Protein AF-A0A1V6DVR5-F1 (afdb_monomer_lite)

Sequence (76 aa):
MKLTINLGEKTQEIVSGIALQYNIEDLIGKQIVVLTNLESKILKGVESNDMLLAAINEKDNKIALLIPDKKWSRVI

Structure (mmCIF, N/CA/C/O backbone):
data_AF-A0A1V6DVR5-F1
#
_entry.id   AF-A0A1V6DVR5-F1
#
loop_
_atom_site.group_PDB
_atom_site.id
_atom_site.type_symbol
_atom_site.label_atom_id
_atom_site.label_alt_id
_atom_site.label_comp_id
_atom_site.label_asym_id
_atom_site.label_entity_id
_atom_site.label_seq_id
_atom_site.pdbx_PDB_ins_code
_atom_site.Cartn_x
_atom_site.Cartn_y
_atom_site.Cartn_z
_atom_site.occupancy
_atom_site.B_iso_or_equiv
_atom_site.auth_seq_id
_atom_site.auth_comp_id
_atom_site.auth_asym_id
_atom_site.auth_atom_id
_atom_site.pdbx_PDB_model_num
ATOM 1 N N . MET A 1 1 ? 0.326 10.360 1.030 1.00 84.50 1 MET A N 1
ATOM 2 C CA . MET A 1 1 ? -0.854 10.019 0.212 1.00 84.50 1 MET A CA 1
ATOM 3 C C . MET A 1 1 ? -1.857 9.328 1.108 1.00 84.50 1 MET A C 1
ATOM 5 O O . MET A 1 1 ? -1.428 8.552 1.953 1.00 84.50 1 MET A O 1
ATOM 9 N N . LYS A 1 2 ? -3.144 9.644 0.968 1.00 85.69 2 LYS A N 1
ATOM 10 C CA . LYS A 1 2 ? -4.221 9.001 1.725 1.00 85.69 2 LYS A CA 1
ATOM 11 C C . LYS A 1 2 ? -4.816 7.886 0.866 1.00 85.69 2 LYS A C 1
ATOM 13 O O . LYS A 1 2 ? -5.105 8.129 -0.301 1.00 85.69 2 LYS A O 1
ATOM 18 N N . LEU A 1 3 ? -4.939 6.686 1.419 1.00 88.75 3 LEU A N 1
ATOM 19 C CA . LEU A 1 3 ? -5.498 5.516 0.743 1.00 88.75 3 LEU A CA 1
ATOM 20 C C . LEU A 1 3 ? -6.612 4.919 1.593 1.00 88.75 3 LEU A C 1
ATOM 22 O O . LEU A 1 3 ? -6.465 4.814 2.807 1.00 88.75 3 LEU A O 1
ATOM 26 N N . THR A 1 4 ? -7.685 4.476 0.947 1.00 90.00 4 THR A N 1
ATOM 27 C CA . THR A 1 4 ? -8.740 3.688 1.588 1.00 90.00 4 THR A CA 1
ATOM 28 C C . THR A 1 4 ? -8.527 2.224 1.230 1.00 90.00 4 THR A C 1
ATOM 30 O O . THR A 1 4 ? -8.590 1.854 0.058 1.00 90.00 4 THR A O 1
ATOM 33 N N . ILE A 1 5 ? -8.251 1.392 2.230 1.00 89.44 5 ILE A N 1
ATOM 34 C CA . ILE A 1 5 ? -7.983 -0.036 2.053 1.00 89.44 5 ILE A CA 1
ATOM 35 C C . ILE A 1 5 ? -9.205 -0.837 2.480 1.00 89.44 5 ILE A C 1
ATOM 37 O O . ILE A 1 5 ? -9.767 -0.602 3.549 1.00 89.44 5 ILE A O 1
ATOM 41 N N . ASN A 1 6 ? -9.594 -1.801 1.649 1.00 90.44 6 ASN A N 1
ATOM 42 C CA . ASN A 1 6 ? -10.635 -2.769 1.968 1.00 90.44 6 ASN A CA 1
ATOM 43 C C . ASN A 1 6 ? -10.003 -4.020 2.601 1.00 90.44 6 ASN A C 1
ATOM 45 O O . ASN A 1 6 ? -9.195 -4.692 1.962 1.00 90.44 6 ASN A O 1
ATOM 49 N N . LEU A 1 7 ? -10.380 -4.323 3.845 1.00 86.50 7 LEU A N 1
ATOM 50 C CA . LEU A 1 7 ? -9.928 -5.489 4.617 1.00 86.50 7 LEU A CA 1
ATOM 51 C C . LEU A 1 7 ? -10.979 -6.616 4.656 1.00 86.50 7 LEU A C 1
ATOM 53 O O . LEU A 1 7 ? -10.917 -7.502 5.504 1.00 86.50 7 LEU A O 1
ATOM 57 N N . GLY A 1 8 ? -11.974 -6.572 3.770 1.00 85.88 8 GLY A N 1
ATOM 58 C CA . GLY A 1 8 ? -13.113 -7.487 3.729 1.00 85.88 8 GLY A CA 1
ATOM 59 C C . GLY A 1 8 ? -14.248 -7.027 4.640 1.00 85.88 8 GLY A C 1
ATOM 60 O O . GLY A 1 8 ? -15.296 -6.620 4.152 1.00 85.88 8 GLY A O 1
ATOM 61 N N . GLU A 1 9 ? -14.034 -7.067 5.956 1.00 84.44 9 GLU A N 1
ATOM 62 C CA . GLU A 1 9 ? -15.069 -6.735 6.955 1.00 84.44 9 GLU A CA 1
ATOM 63 C C . GLU A 1 9 ? -15.169 -5.233 7.250 1.00 84.44 9 GLU A C 1
ATOM 65 O O . GLU A 1 9 ? -16.217 -4.738 7.660 1.00 84.44 9 GLU A O 1
ATOM 70 N N . LYS A 1 10 ? -14.074 -4.497 7.038 1.00 86.25 10 LYS A N 1
ATOM 71 C CA . LYS A 1 10 ? -14.000 -3.051 7.253 1.00 86.25 10 LYS A CA 1
ATOM 72 C C . LYS A 1 10 ? -13.142 -2.370 6.197 1.00 86.25 10 LYS A C 1
ATOM 74 O O . LYS A 1 10 ? -12.24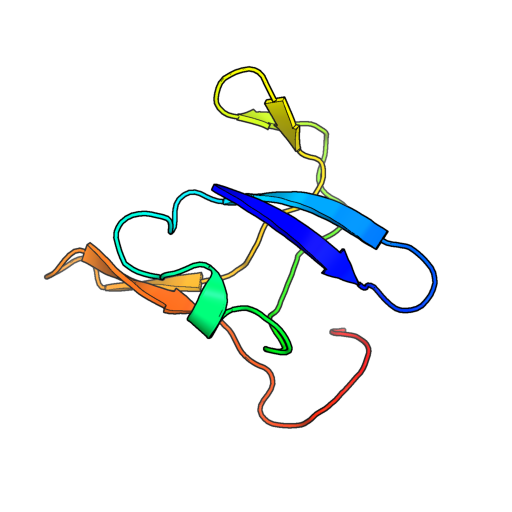2 -2.975 5.613 1.00 86.25 10 LYS A O 1
ATOM 79 N N . THR A 1 11 ? -13.386 -1.082 6.005 1.00 88.06 11 THR A N 1
ATOM 80 C CA . THR A 1 11 ? -12.496 -0.187 5.265 1.00 88.06 11 THR A CA 1
ATOM 81 C C . THR A 1 11 ? -11.747 0.707 6.239 1.00 88.06 11 THR A C 1
ATOM 83 O O . THR A 1 11 ? -12.358 1.244 7.161 1.00 88.06 11 THR A O 1
ATOM 86 N N . GLN A 1 12 ? -10.445 0.885 6.034 1.00 85.88 12 GLN A N 1
ATOM 87 C CA . GLN A 1 12 ? -9.623 1.787 6.845 1.00 85.88 12 GLN A CA 1
ATOM 88 C C . GLN A 1 12 ? -8.882 2.783 5.965 1.00 85.88 12 GLN A C 1
ATOM 90 O O . GLN A 1 12 ? -8.497 2.472 4.836 1.00 85.88 12 GLN A O 1
ATOM 95 N N . GLU A 1 13 ? -8.695 3.989 6.488 1.00 86.88 13 GLU A N 1
ATOM 96 C CA . GLU A 1 13 ? -7.884 5.009 5.842 1.00 86.88 13 GLU A CA 1
ATOM 97 C C . GLU A 1 13 ? -6.462 4.956 6.387 1.00 86.88 13 GLU A C 1
ATOM 99 O O . GLU A 1 13 ? -6.248 4.988 7.595 1.00 86.88 13 GLU A O 1
ATOM 104 N N . ILE A 1 14 ? -5.491 4.899 5.481 1.00 86.62 14 ILE A N 1
ATOM 105 C CA . ILE A 1 14 ? -4.073 4.837 5.822 1.00 86.62 14 ILE A CA 1
ATOM 106 C C . ILE A 1 14 ? -3.328 5.966 5.124 1.00 86.62 14 ILE A C 1
ATOM 108 O O . ILE A 1 14 ? -3.692 6.396 4.021 1.00 86.62 14 ILE A O 1
ATOM 112 N N . VAL A 1 15 ? -2.241 6.426 5.739 1.00 85.00 15 VAL A N 1
ATOM 113 C CA . VAL A 1 15 ? -1.340 7.398 5.118 1.00 85.00 15 VAL A CA 1
ATOM 114 C C . VAL A 1 15 ? -0.040 6.715 4.725 1.00 85.00 15 VAL A C 1
ATOM 116 O O . VAL A 1 15 ? 0.680 6.183 5.562 1.00 85.00 15 VAL A O 1
ATOM 119 N N . SER A 1 16 ? 0.291 6.767 3.436 1.00 83.25 16 SER A N 1
ATOM 120 C CA . SER A 1 16 ? 1.513 6.181 2.887 1.00 83.25 16 SER A CA 1
ATOM 121 C C . SER A 1 16 ? 2.462 7.237 2.313 1.00 83.25 16 SER A C 1
ATOM 123 O O . SER A 1 16 ? 2.054 8.284 1.787 1.00 83.25 16 SER A O 1
ATOM 125 N N . GLY A 1 17 ? 3.763 6.954 2.417 1.00 85.44 17 GLY A N 1
ATOM 126 C CA . GLY A 1 17 ? 4.856 7.791 1.909 1.00 85.44 17 GLY A CA 1
ATOM 127 C C . GLY A 1 17 ? 5.203 7.579 0.431 1.00 85.44 17 GLY A C 1
ATOM 128 O O . GLY A 1 17 ? 6.172 8.157 -0.042 1.00 85.44 17 GLY A O 1
ATOM 129 N N . ILE A 1 18 ? 4.429 6.784 -0.311 1.00 86.75 18 ILE A N 1
ATOM 130 C CA . ILE A 1 18 ? 4.779 6.314 -1.668 1.00 86.75 18 ILE A CA 1
ATOM 131 C C . ILE A 1 18 ? 4.342 7.258 -2.805 1.00 86.75 18 ILE A C 1
ATOM 133 O O . ILE A 1 18 ? 4.467 6.921 -3.978 1.00 86.75 18 ILE A O 1
ATOM 137 N N . ALA 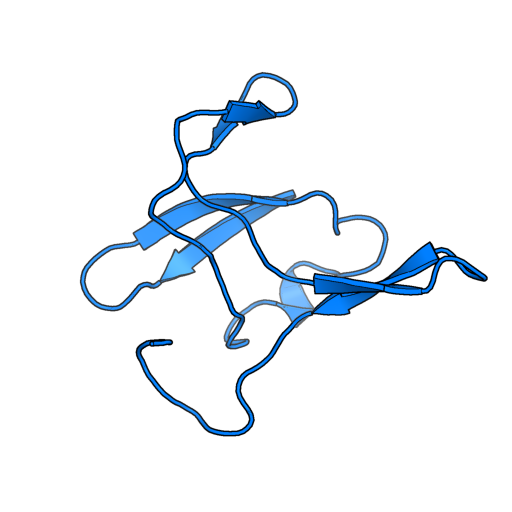A 1 19 ? 3.835 8.445 -2.460 1.00 85.81 19 ALA A N 1
ATOM 138 C CA . ALA A 1 19 ? 3.235 9.405 -3.395 1.00 85.81 19 ALA A CA 1
ATOM 139 C C . ALA A 1 19 ? 4.174 9.871 -4.523 1.00 85.81 19 ALA A C 1
ATOM 141 O O . ALA A 1 19 ? 3.709 10.370 -5.537 1.00 85.81 19 ALA A O 1
ATOM 142 N N . LEU A 1 20 ? 5.490 9.759 -4.324 1.00 86.56 20 LEU A N 1
ATOM 143 C CA . LEU A 1 20 ? 6.499 10.198 -5.292 1.00 86.56 20 LEU A CA 1
ATOM 144 C C . LEU A 1 20 ? 6.746 9.181 -6.413 1.00 86.56 20 LEU A C 1
ATOM 146 O O . LEU A 1 20 ? 7.402 9.520 -7.392 1.00 86.56 20 LEU A O 1
ATOM 150 N N . GLN A 1 21 ? 6.288 7.936 -6.253 1.00 91.12 21 GLN A N 1
ATOM 151 C CA . GLN A 1 21 ? 6.600 6.841 -7.180 1.00 91.12 21 GLN A CA 1
ATOM 152 C C . GLN A 1 21 ? 5.377 6.084 -7.690 1.00 91.12 21 GLN A C 1
ATOM 154 O O . GLN A 1 21 ? 5.502 5.314 -8.637 1.00 91.12 21 GLN A O 1
ATOM 159 N N . TYR A 1 22 ? 4.208 6.297 -7.086 1.00 90.44 22 TYR A N 1
ATOM 160 C CA . TYR A 1 22 ? 2.963 5.655 -7.488 1.00 90.44 22 TYR A CA 1
ATOM 161 C C . TYR A 1 22 ? 1.864 6.693 -7.662 1.00 90.44 22 TYR A C 1
ATOM 163 O O . TYR A 1 22 ? 1.660 7.533 -6.779 1.00 90.44 22 TYR A O 1
ATOM 171 N N . ASN A 1 23 ? 1.122 6.586 -8.764 1.00 90.94 23 ASN A N 1
ATOM 172 C CA . ASN A 1 23 ? -0.107 7.344 -8.952 1.00 90.94 23 ASN A CA 1
ATOM 173 C C . ASN A 1 23 ? -1.270 6.632 -8.259 1.00 90.94 23 ASN A C 1
ATOM 175 O O . ASN A 1 23 ? -1.252 5.418 -8.066 1.00 90.94 23 ASN A O 1
ATOM 179 N N . ILE A 1 24 ? -2.309 7.389 -7.905 1.00 88.25 24 ILE A N 1
ATOM 180 C CA . ILE A 1 24 ? -3.508 6.836 -7.259 1.00 88.25 24 ILE A CA 1
ATOM 181 C C . ILE A 1 24 ? -4.206 5.830 -8.181 1.00 88.25 24 ILE A C 1
ATOM 183 O O . ILE A 1 24 ? -4.621 4.769 -7.722 1.00 88.25 24 ILE A O 1
ATOM 187 N N . GLU A 1 25 ? -4.292 6.142 -9.473 1.00 90.31 25 GLU A N 1
ATOM 188 C CA . GLU A 1 25 ? -4.957 5.318 -10.489 1.00 90.31 25 GLU A CA 1
ATOM 189 C C . GLU A 1 25 ? -4.350 3.911 -10.582 1.00 90.31 25 GLU A C 1
ATOM 191 O O . GLU A 1 25 ? -5.087 2.930 -10.658 1.00 90.31 25 GLU A O 1
ATOM 196 N N . ASP A 1 26 ? -3.025 3.799 -10.444 1.00 89.25 26 ASP A N 1
ATOM 197 C CA . ASP A 1 26 ? -2.293 2.526 -10.494 1.00 89.25 26 ASP A CA 1
ATOM 198 C C . ASP A 1 26 ? -2.540 1.634 -9.262 1.00 89.25 26 ASP A C 1
ATOM 200 O O . ASP A 1 26 ? -2.208 0.445 -9.255 1.00 89.25 26 ASP A O 1
ATOM 204 N N . LEU A 1 27 ? -3.080 2.209 -8.183 1.00 90.00 27 LEU A N 1
ATOM 205 C CA . LEU A 1 27 ? -3.308 1.527 -6.908 1.00 90.00 27 LEU A CA 1
ATOM 206 C C . LEU A 1 27 ? -4.754 1.056 -6.742 1.00 90.00 27 LEU A C 1
ATOM 208 O O . LEU A 1 27 ? -5.013 0.165 -5.929 1.00 90.00 27 LEU A O 1
ATOM 212 N N . ILE A 1 28 ? -5.696 1.617 -7.502 1.00 90.88 28 ILE A N 1
ATOM 213 C CA . ILE A 1 28 ? -7.107 1.234 -7.429 1.00 90.88 28 ILE A CA 1
ATOM 214 C C . ILE A 1 28 ? -7.260 -0.226 -7.877 1.00 90.88 28 ILE A C 1
ATOM 216 O O . ILE A 1 28 ? -6.805 -0.632 -8.941 1.00 90.88 28 ILE A O 1
ATOM 220 N N . GLY A 1 29 ? -7.900 -1.041 -7.035 1.00 90.12 29 GLY A N 1
ATOM 221 C CA . GLY A 1 29 ? -8.121 -2.468 -7.301 1.00 90.12 29 GLY A CA 1
ATOM 222 C C . GLY A 1 29 ? -6.884 -3.360 -7.128 1.00 90.12 29 GLY A C 1
ATOM 223 O O . GLY A 1 29 ? -6.988 -4.580 -7.281 1.00 90.12 29 GLY A O 1
ATOM 224 N N . LYS A 1 30 ? -5.724 -2.793 -6.776 1.00 91.25 30 LYS A N 1
ATOM 225 C CA . LYS A 1 30 ? -4.494 -3.551 -6.536 1.00 91.25 30 LYS A CA 1
ATOM 226 C C . LYS A 1 30 ? -4.519 -4.176 -5.144 1.00 91.25 30 LYS A C 1
ATOM 228 O O . LYS A 1 30 ? -4.789 -3.503 -4.154 1.00 91.25 30 LYS A O 1
ATOM 233 N N . GLN A 1 31 ? -4.194 -5.464 -5.058 1.00 91.69 31 GLN A N 1
ATOM 234 C CA . GLN A 1 31 ? -3.969 -6.107 -3.766 1.00 91.69 31 GLN A CA 1
ATOM 235 C C . GLN A 1 31 ? -2.566 -5.790 -3.266 1.00 91.69 31 GLN A C 1
ATOM 237 O O . GLN A 1 31 ? -1.588 -5.902 -4.007 1.00 91.69 31 GLN A O 1
ATOM 242 N N . ILE A 1 32 ? -2.491 -5.399 -2.001 1.00 91.62 32 ILE A N 1
ATOM 243 C CA . ILE A 1 32 ? -1.263 -5.045 -1.301 1.00 91.62 32 ILE A CA 1
ATOM 244 C C . ILE A 1 32 ? -1.275 -5.674 0.086 1.00 91.62 32 ILE A C 1
ATOM 246 O O . ILE A 1 32 ? -2.336 -6.006 0.617 1.00 91.62 32 ILE A O 1
ATOM 250 N N . VAL A 1 33 ? -0.096 -5.801 0.683 1.00 91.56 33 VAL A N 1
ATOM 251 C CA . VAL A 1 33 ? 0.029 -6.226 2.076 1.00 91.56 33 VAL A CA 1
ATOM 252 C C . VAL A 1 33 ? 0.022 -5.003 2.989 1.00 91.56 33 VAL A C 1
ATOM 254 O O . VAL A 1 33 ? 0.795 -4.059 2.805 1.00 91.56 33 VAL A O 1
ATOM 257 N N . VAL A 1 34 ? -0.854 -5.039 3.989 1.00 89.88 34 VAL A N 1
ATOM 258 C CA . VAL A 1 34 ? -0.963 -4.024 5.038 1.00 89.88 34 VAL A CA 1
ATOM 259 C C . VAL A 1 34 ? -0.883 -4.694 6.402 1.00 89.88 34 VAL A C 1
ATOM 261 O O . VAL A 1 34 ? -1.446 -5.767 6.612 1.00 89.88 34 VAL A O 1
ATOM 264 N N . LEU A 1 35 ? -0.175 -4.059 7.327 1.00 88.00 35 LEU A N 1
ATOM 265 C CA . LEU A 1 35 ? -0.123 -4.455 8.727 1.00 88.00 35 LEU A CA 1
ATOM 266 C C . LEU A 1 35 ? -1.156 -3.632 9.498 1.00 88.00 35 LEU A C 1
ATOM 268 O O . LEU A 1 35 ? -1.060 -2.408 9.478 1.00 88.00 35 LEU A O 1
ATOM 272 N N . THR A 1 36 ? -2.120 -4.292 10.150 1.00 83.12 36 TH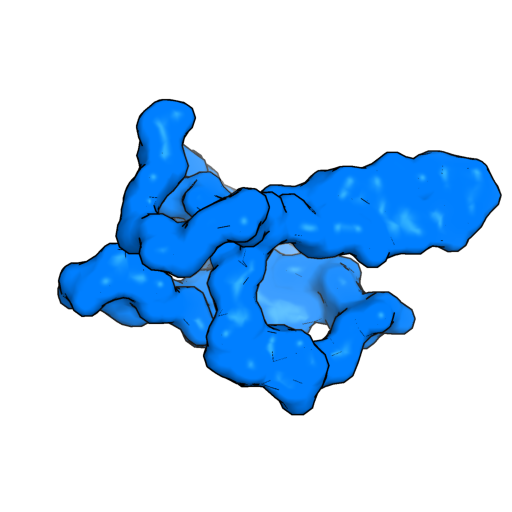R A N 1
ATOM 273 C CA . THR A 1 36 ? -3.339 -3.633 10.668 1.00 83.12 36 THR A CA 1
ATOM 274 C C . THR A 1 36 ? -3.498 -3.607 12.188 1.00 83.12 36 THR A C 1
ATOM 276 O O . THR A 1 36 ? -4.563 -3.275 12.701 1.00 83.12 36 THR A O 1
ATOM 279 N N . ASN A 1 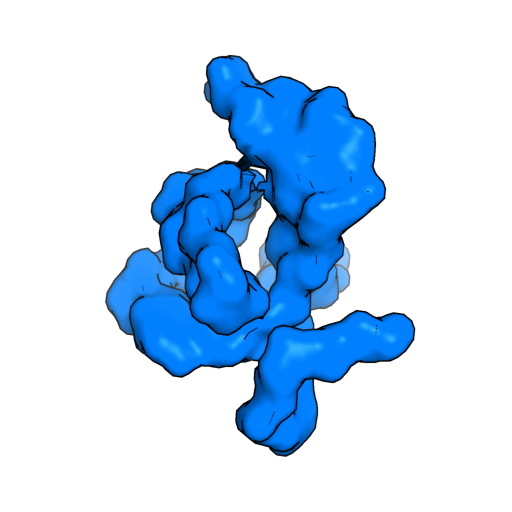37 ? -2.476 -4.043 12.921 1.00 79.94 37 ASN A N 1
ATOM 280 C CA . ASN A 1 37 ? -2.486 -4.126 14.384 1.00 79.94 37 ASN A CA 1
ATOM 281 C C . ASN A 1 37 ? -1.316 -3.331 14.976 1.00 79.94 37 ASN A C 1
ATOM 283 O O . ASN A 1 37 ? -0.613 -3.814 15.861 1.00 79.94 37 ASN A O 1
ATOM 287 N N . LEU A 1 38 ? -1.029 -2.163 14.399 1.00 77.94 38 LEU A N 1
ATOM 288 C CA . LEU A 1 38 ? 0.007 -1.284 14.919 1.00 77.94 38 LEU A CA 1
ATOM 289 C C . LEU A 1 38 ? -0.583 -0.349 15.967 1.00 77.94 38 LEU A C 1
ATOM 291 O O . LEU A 1 38 ? -1.720 0.107 15.852 1.00 77.94 38 LEU A O 1
ATOM 295 N N . GLU A 1 39 ? 0.230 -0.043 16.973 1.00 75.38 39 GLU A N 1
ATOM 296 C CA . GLU A 1 39 ? -0.053 1.067 17.870 1.00 75.38 39 GLU A CA 1
ATOM 297 C C . GLU A 1 39 ? -0.149 2.366 17.068 1.00 75.38 39 GLU A C 1
ATOM 299 O O . GLU A 1 39 ? 0.602 2.587 16.109 1.00 75.38 39 GLU A O 1
ATOM 304 N N . SER A 1 40 ? -1.087 3.215 17.477 1.00 72.88 40 SER A N 1
ATOM 305 C CA . SER A 1 40 ? -1.366 4.475 16.808 1.00 72.88 40 SER A CA 1
ATOM 306 C C . SER A 1 40 ? -0.108 5.320 16.650 1.00 72.88 40 SER A C 1
ATOM 308 O O . SER A 1 40 ? 0.592 5.631 17.619 1.00 72.88 40 SER A O 1
ATOM 310 N N . LYS A 1 41 ? 0.186 5.707 15.404 1.00 74.19 41 LYS A N 1
ATOM 311 C CA . LYS A 1 41 ? 1.305 6.589 15.089 1.00 74.19 41 LYS A CA 1
ATOM 312 C C . LYS A 1 41 ? 0.827 7.784 14.286 1.00 74.19 41 LYS A C 1
ATOM 314 O O . LYS A 1 41 ? 0.222 7.653 13.224 1.00 74.19 41 LYS A O 1
ATOM 319 N N . ILE A 1 42 ? 1.177 8.973 14.767 1.00 71.00 42 ILE A N 1
ATOM 320 C CA . ILE A 1 42 ? 0.913 10.217 14.049 1.00 71.00 42 ILE A CA 1
ATOM 321 C C . ILE A 1 42 ? 1.971 10.380 12.954 1.00 71.00 42 ILE A C 1
ATOM 323 O O . ILE A 1 42 ? 3.154 10.596 13.225 1.00 71.00 42 ILE A O 1
ATOM 327 N N . LEU A 1 43 ? 1.544 10.299 11.696 1.00 68.88 43 LEU A N 1
ATOM 328 C CA . LEU A 1 43 ? 2.361 10.567 10.517 1.00 68.88 43 LEU A CA 1
ATOM 329 C C . LEU A 1 43 ? 1.851 11.843 9.846 1.00 68.88 43 LEU A C 1
ATOM 331 O O . LEU A 1 43 ? 0.740 11.889 9.327 1.00 68.88 43 LEU A O 1
ATOM 335 N N . LYS A 1 44 ? 2.679 12.898 9.844 1.00 65.00 44 LYS A N 1
ATOM 336 C CA . LYS A 1 44 ? 2.346 14.214 9.257 1.00 65.00 44 LYS A CA 1
ATOM 337 C C . LYS A 1 44 ? 1.026 14.815 9.784 1.00 65.00 44 LYS A C 1
ATOM 339 O O . LYS A 1 44 ? 0.276 15.414 9.021 1.00 65.00 44 LYS A O 1
ATOM 344 N N . GLY A 1 45 ? 0.746 14.647 11.078 1.00 66.75 45 GLY A N 1
ATOM 345 C CA . GLY A 1 45 ? -0.471 15.163 11.721 1.00 66.75 45 GLY A CA 1
ATOM 346 C C . GLY A 1 45 ? -1.722 14.301 11.520 1.00 66.75 45 GLY A C 1
ATOM 347 O O . GLY A 1 45 ? -2.787 14.685 11.988 1.00 66.75 45 GLY A O 1
ATOM 348 N N . VAL A 1 46 ? -1.603 13.147 10.856 1.00 67.81 46 VAL A N 1
ATOM 349 C CA . VAL A 1 46 ? -2.688 12.174 10.693 1.00 67.81 46 VAL A CA 1
ATOM 350 C C . VAL A 1 46 ? -2.376 10.934 11.516 1.00 67.81 46 VAL A C 1
ATOM 352 O O . VAL A 1 46 ? -1.280 10.380 11.426 1.00 67.81 46 VAL A O 1
ATOM 355 N N . GLU A 1 47 ? -3.341 10.508 12.316 1.00 68.88 47 GLU A N 1
ATOM 356 C CA . GLU A 1 47 ? -3.283 9.256 13.057 1.00 68.88 47 GLU A CA 1
ATOM 357 C C . GLU A 1 47 ? -3.414 8.073 12.085 1.00 68.88 47 GLU A C 1
ATOM 359 O O . GLU A 1 47 ? -4.378 7.999 11.324 1.00 68.88 47 GLU A O 1
ATOM 364 N N . SER A 1 48 ? -2.426 7.176 12.061 1.00 72.31 48 SER A N 1
ATOM 365 C CA . SER A 1 48 ? -2.439 5.968 11.231 1.00 72.31 48 SER A CA 1
ATOM 366 C C . SER A 1 48 ? -2.168 4.755 12.115 1.00 72.31 48 SER A C 1
ATOM 368 O O . SER A 1 48 ? -1.118 4.675 12.753 1.00 72.31 48 SER A O 1
ATOM 370 N N . ASN A 1 49 ? -3.109 3.811 12.123 1.00 76.56 49 ASN A N 1
ATOM 371 C CA . ASN A 1 49 ? -3.030 2.547 12.874 1.00 76.56 49 ASN A CA 1
ATOM 372 C C . ASN A 1 49 ? -2.606 1.362 11.994 1.00 76.56 49 ASN A C 1
ATOM 374 O O . ASN A 1 49 ? -2.488 0.228 12.455 1.00 76.56 49 ASN A O 1
ATOM 378 N N . ASP A 1 50 ? -2.388 1.622 10.708 1.00 80.75 50 ASP A N 1
ATOM 379 C CA . ASP A 1 50 ? -2.025 0.612 9.734 1.00 80.75 50 ASP A CA 1
ATOM 380 C C . ASP A 1 50 ? -0.839 1.098 8.891 1.00 80.75 50 ASP A C 1
ATOM 382 O O . ASP A 1 50 ? -0.658 2.301 8.655 1.00 80.75 50 ASP A O 1
ATOM 386 N N . MET A 1 51 ? -0.036 0.151 8.407 1.00 86.50 51 MET A N 1
ATOM 387 C CA . MET A 1 51 ? 1.131 0.426 7.573 1.00 86.50 51 MET A CA 1
ATOM 388 C C . MET A 1 51 ? 1.120 -0.442 6.320 1.00 86.50 51 MET A C 1
ATOM 390 O O . MET A 1 51 ?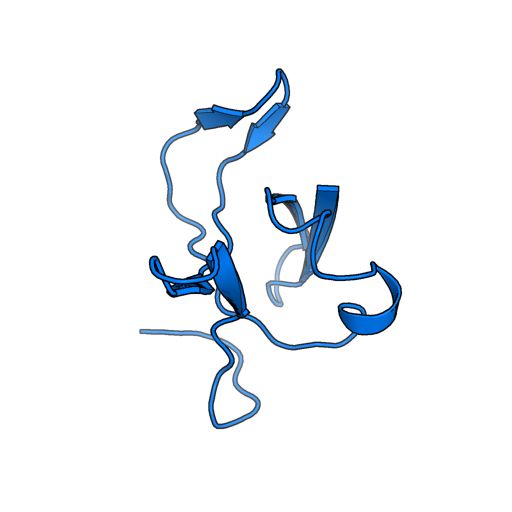 1.051 -1.667 6.386 1.00 86.50 51 MET A O 1
ATOM 394 N N . LEU A 1 52 ? 1.239 0.208 5.165 1.00 90.12 52 LEU A N 1
ATOM 395 C CA . LEU A 1 52 ? 1.508 -0.463 3.899 1.00 90.12 52 LEU A CA 1
ATOM 396 C C . LEU A 1 52 ? 2.936 -1.015 3.902 1.00 90.12 52 LEU A C 1
ATOM 398 O O . LEU A 1 52 ? 3.869 -0.296 4.263 1.00 90.12 52 LEU A O 1
ATOM 402 N N . LEU A 1 53 ? 3.111 -2.258 3.451 1.00 90.88 53 LEU A N 1
ATOM 403 C CA . LEU A 1 53 ? 4.431 -2.869 3.341 1.00 90.88 53 LEU A CA 1
ATOM 404 C C . LEU A 1 53 ? 4.996 -2.747 1.924 1.00 90.88 53 LEU A C 1
ATOM 406 O O . LEU A 1 53 ? 4.344 -3.070 0.927 1.00 90.88 53 LEU A O 1
ATOM 410 N N . ALA A 1 54 ? 6.247 -2.308 1.847 1.00 92.44 54 ALA A N 1
ATOM 411 C CA . ALA A 1 54 ? 6.992 -2.181 0.608 1.00 92.44 54 ALA A CA 1
ATOM 412 C C . ALA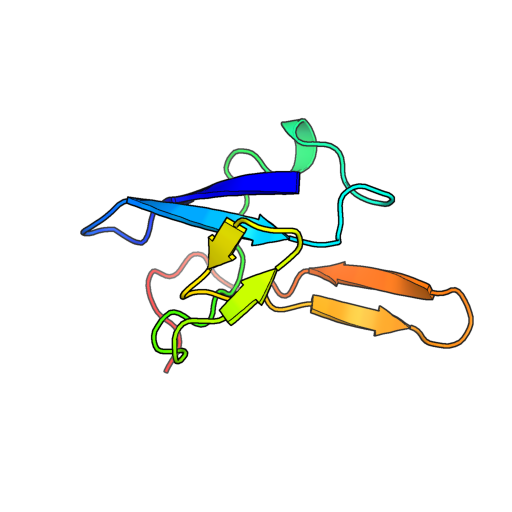 A 1 54 ? 8.475 -2.469 0.851 1.00 92.44 54 ALA A C 1
ATOM 414 O O . ALA A 1 54 ? 8.994 -2.218 1.938 1.00 92.44 54 ALA A O 1
ATOM 415 N N . ALA A 1 55 ? 9.154 -2.968 -0.174 1.00 93.50 55 ALA A N 1
ATOM 416 C CA . ALA A 1 55 ? 10.605 -3.024 -0.219 1.00 93.50 55 ALA A CA 1
ATOM 417 C C . ALA A 1 55 ? 11.155 -1.698 -0.755 1.00 93.50 55 ALA A C 1
ATOM 419 O O . ALA A 1 55 ? 10.545 -1.079 -1.629 1.00 93.50 55 ALA A O 1
ATOM 420 N N . ILE A 1 56 ? 12.315 -1.281 -0.251 1.00 92.38 56 ILE A N 1
ATOM 421 C CA . ILE A 1 56 ? 13.043 -0.111 -0.744 1.00 92.38 56 ILE A CA 1
ATOM 422 C C . ILE A 1 56 ? 14.399 -0.587 -1.253 1.00 92.38 56 ILE A C 1
ATOM 424 O O . ILE A 1 56 ? 15.123 -1.287 -0.549 1.00 92.38 56 ILE A O 1
ATOM 428 N N . ASN A 1 57 ? 14.747 -0.205 -2.476 1.00 93.56 57 ASN A N 1
ATOM 429 C CA . ASN A 1 57 ? 16.106 -0.324 -2.974 1.00 93.56 57 ASN A CA 1
ATOM 430 C C . ASN A 1 57 ? 16.897 0.912 -2.542 1.00 93.56 57 ASN A C 1
ATOM 432 O O . ASN A 1 57 ? 16.692 2.001 -3.071 1.00 93.56 57 ASN A O 1
ATOM 436 N N . GLU A 1 58 ? 17.821 0.748 -1.600 1.00 91.94 58 GLU A N 1
ATOM 437 C CA . GLU A 1 58 ? 18.604 1.863 -1.049 1.00 91.94 58 GLU A CA 1
ATOM 438 C C . GLU A 1 58 ? 19.520 2.540 -2.079 1.00 91.94 58 GLU A C 1
ATOM 440 O O . GLU A 1 58 ? 19.887 3.699 -1.908 1.00 91.94 58 GLU A O 1
ATOM 445 N N . LYS A 1 59 ? 19.875 1.857 -3.178 1.00 92.81 59 LYS A N 1
ATOM 446 C CA . LYS A 1 59 ? 20.769 2.427 -4.200 1.00 92.81 59 LYS A CA 1
ATOM 447 C C . LYS A 1 59 ? 20.108 3.522 -5.030 1.00 92.81 59 LYS A C 1
ATOM 449 O O . LYS A 1 59 ? 20.778 4.472 -5.421 1.00 92.81 59 LYS A O 1
ATOM 454 N N . ASP A 1 60 ? 18.825 3.367 -5.345 1.00 91.69 60 ASP A N 1
ATOM 455 C CA . ASP A 1 60 ? 18.078 4.290 -6.210 1.00 91.69 60 ASP A CA 1
ATOM 456 C C . ASP A 1 60 ? 16.791 4.824 -5.564 1.00 91.69 60 ASP A C 1
ATOM 458 O O . ASP A 1 60 ? 16.001 5.499 -6.223 1.00 91.69 60 ASP A O 1
ATOM 462 N N . ASN A 1 61 ? 16.591 4.548 -4.271 1.00 88.00 61 ASN A N 1
ATOM 463 C CA . ASN A 1 61 ? 15.402 4.884 -3.490 1.00 88.00 61 ASN A CA 1
ATOM 464 C C . ASN A 1 61 ? 14.082 4.418 -4.128 1.00 88.00 61 ASN A C 1
ATOM 466 O O . ASN A 1 61 ? 13.028 4.986 -3.836 1.00 88.00 61 ASN A O 1
ATOM 470 N N . LYS A 1 62 ? 14.096 3.399 -4.999 1.00 91.81 62 LYS A N 1
ATOM 471 C CA . LYS A 1 62 ? 12.864 2.847 -5.575 1.00 91.81 62 LYS A CA 1
ATOM 472 C C . LYS A 1 62 ? 12.116 1.988 -4.571 1.00 91.81 62 LYS A C 1
ATOM 474 O O . LYS A 1 62 ? 12.706 1.210 -3.829 1.00 91.81 62 LYS A O 1
ATOM 479 N N . ILE A 1 63 ? 10.801 2.112 -4.601 1.00 92.19 63 ILE A N 1
ATOM 480 C CA . ILE A 1 63 ? 9.851 1.433 -3.738 1.00 92.19 63 ILE A CA 1
ATOM 481 C C . ILE A 1 63 ? 9.147 0.369 -4.574 1.00 92.19 63 ILE A C 1
ATOM 483 O O . ILE A 1 63 ? 8.664 0.646 -5.669 1.00 92.19 63 ILE A O 1
ATOM 487 N N . ALA A 1 64 ? 9.065 -0.845 -4.042 1.00 93.06 64 ALA A N 1
ATOM 488 C CA . ALA A 1 64 ? 8.290 -1.935 -4.608 1.00 93.06 64 ALA A CA 1
ATOM 489 C C . ALA A 1 64 ? 7.248 -2.399 -3.588 1.00 93.06 64 ALA A C 1
ATOM 491 O O . ALA A 1 64 ? 7.591 -2.886 -2.511 1.00 93.06 64 ALA A O 1
ATOM 492 N N . LEU A 1 65 ? 5.966 -2.246 -3.920 1.00 93.19 65 LEU A N 1
ATOM 493 C CA . LEU A 1 65 ? 4.872 -2.711 -3.063 1.00 93.19 65 LEU A CA 1
ATOM 494 C C . LEU A 1 65 ? 4.901 -4.231 -2.908 1.00 93.19 65 LEU A C 1
ATOM 496 O O . LEU A 1 65 ? 5.003 -4.949 -3.906 1.00 93.19 65 LEU A O 1
ATOM 500 N N . LEU A 1 66 ? 4.729 -4.713 -1.675 1.00 92.94 66 LEU A N 1
ATOM 501 C CA . LEU A 1 66 ? 4.507 -6.135 -1.449 1.00 92.94 66 LEU A CA 1
ATOM 502 C C . LEU A 1 66 ? 3.109 -6.507 -1.937 1.00 92.94 66 LEU A C 1
ATOM 504 O O . LEU A 1 66 ? 2.102 -5.934 -1.510 1.00 92.94 66 LEU A O 1
ATOM 508 N N . ILE A 1 67 ? 3.071 -7.480 -2.840 1.00 92.38 67 ILE A N 1
ATOM 509 C CA . ILE A 1 67 ? 1.850 -8.056 -3.389 1.00 92.38 67 ILE A CA 1
ATOM 510 C C . ILE A 1 67 ? 1.830 -9.552 -3.091 1.00 92.38 67 ILE A C 1
ATOM 512 O O . ILE A 1 67 ? 2.888 -10.185 -3.130 1.00 92.38 67 ILE A O 1
ATOM 516 N N . PRO A 1 68 ? 0.658 -10.132 -2.798 1.00 91.56 68 PRO A N 1
ATOM 517 C CA . PRO A 1 68 ? 0.554 -11.575 -2.705 1.00 91.56 68 PRO A CA 1
ATOM 518 C C . PRO A 1 68 ? 0.731 -12.189 -4.102 1.00 91.56 68 PRO A C 1
ATOM 520 O O . PRO A 1 68 ? 0.309 -11.616 -5.109 1.00 91.56 68 PRO A O 1
ATOM 523 N N . ASP A 1 69 ? 1.341 -13.368 -4.165 1.00 91.38 69 ASP A N 1
ATOM 524 C CA . ASP A 1 69 ? 1.487 -14.155 -5.396 1.00 91.38 69 ASP A CA 1
ATOM 525 C C . ASP A 1 69 ? 0.131 -14.659 -5.927 1.00 91.38 69 ASP A C 1
ATOM 527 O O . ASP A 1 69 ? -0.012 -14.977 -7.109 1.00 91.38 69 ASP A O 1
ATOM 531 N N . LYS A 1 70 ? -0.883 -14.710 -5.053 1.00 90.31 70 LYS A N 1
ATOM 532 C CA . LYS A 1 70 ? -2.256 -15.135 -5.341 1.00 90.31 70 LYS A CA 1
ATOM 533 C C . LYS A 1 70 ? -3.275 -14.167 -4.754 1.00 90.31 70 LYS A C 1
ATOM 535 O O . LYS A 1 70 ? -3.028 -13.487 -3.761 1.00 90.31 70 LYS A O 1
ATOM 540 N N . LYS A 1 71 ? -4.474 -14.139 -5.339 1.00 84.19 71 LYS A N 1
ATOM 541 C CA . LYS A 1 71 ? -5.569 -13.304 -4.835 1.00 84.19 71 LYS A CA 1
ATOM 542 C C . LYS A 1 71 ? -6.193 -13.898 -3.577 1.00 84.19 71 LYS A C 1
ATOM 544 O O . LYS A 1 71 ? -7.149 -14.663 -3.674 1.00 84.19 71 LYS A O 1
ATOM 549 N N . TRP A 1 72 ? -5.671 -13.535 -2.411 1.00 81.38 72 TRP A N 1
ATOM 550 C CA . TRP A 1 72 ? -6.138 -14.030 -1.113 1.00 81.38 72 TRP A CA 1
ATOM 551 C C . TRP A 1 72 ? -6.512 -12.899 -0.155 1.00 81.38 72 TRP A C 1
ATOM 553 O O . TRP A 1 72 ? -6.152 -11.742 -0.365 1.00 81.38 72 TRP A O 1
ATOM 563 N N . SER A 1 73 ? -7.294 -13.239 0.869 1.00 74.69 73 SER A N 1
ATOM 564 C CA . SER A 1 73 ? -7.936 -12.286 1.778 1.00 74.69 73 SER A CA 1
ATOM 565 C C . SER A 1 73 ? -7.115 -11.943 3.022 1.00 74.69 73 SER A C 1
ATOM 567 O O . SER A 1 73 ? -7.319 -10.869 3.579 1.00 74.69 73 SER A O 1
ATOM 569 N N . ARG A 1 74 ? -6.199 -12.814 3.478 1.00 78.25 74 ARG A N 1
ATOM 570 C CA . ARG A 1 74 ? -5.445 -12.600 4.726 1.00 78.25 74 ARG A CA 1
ATOM 571 C C . ARG A 1 74 ? -4.031 -13.181 4.680 1.00 78.25 74 ARG A C 1
ATOM 573 O O . ARG A 1 74 ? -3.820 -14.247 4.109 1.00 78.25 74 ARG A O 1
ATOM 580 N N . VAL A 1 75 ? -3.095 -12.473 5.312 1.00 76.94 75 VAL A N 1
ATOM 581 C CA . VAL A 1 75 ? -1.706 -12.898 5.560 1.00 76.94 75 VAL A CA 1
ATOM 582 C C . VAL A 1 75 ? -1.623 -13.497 6.971 1.00 76.94 75 VAL A C 1
ATOM 584 O O . VAL A 1 75 ? -2.307 -13.002 7.869 1.00 76.94 75 VAL A O 1
ATOM 587 N N . ILE A 1 76 ? -0.858 -14.582 7.136 1.00 73.62 76 ILE A N 1
ATOM 588 C CA . ILE A 1 76 ? -0.617 -15.258 8.427 1.00 73.62 76 ILE A CA 1
ATOM 589 C C . ILE A 1 76 ? 0.630 -14.726 9.127 1.00 73.62 76 ILE A C 1
ATOM 591 O O . ILE A 1 76 ? 1.568 -14.316 8.407 1.00 73.62 76 ILE A O 1
#

pLDDT: mean 85.4, std 7.51, range [65.0, 93.56]

Radius of gyration: 12.67 Å; chains: 1; bounding box: 36×30×28 Å

Secondary structure (DSSP, 8-state):
-EEEEE-SS-EEEEE-S-TTT--SGGGTT----EE--PPPEEETTEEE--EE-EEEETTTTEEEE---SS--S---

Foldseek 3Di:
DWDWDDLPVDIDIADDPCVVPDDPVNPVPAAADKDQQADWDQDPNDTGRMDFDWDADPVVRDTGTHHDPDPDNDDD